Protein AF-V9GA33-F1 (afdb_monomer)

Structure (mmCIF, N/CA/C/O backbone):
data_AF-V9GA33-F1
#
_entry.id   AF-V9GA33-F1
#
loop_
_atom_site.group_PDB
_atom_site.id
_atom_site.type_symbol
_atom_site.label_atom_id
_atom_site.label_alt_id
_atom_site.label_comp_id
_atom_site.label_asym_id
_atom_site.label_entity_id
_atom_site.label_seq_id
_atom_site.pdbx_PDB_ins_code
_atom_site.Cartn_x
_atom_site.Cartn_y
_atom_site.Cartn_z
_atom_site.occupancy
_atom_site.B_iso_or_equiv
_atom_site.auth_seq_id
_atom_site.auth_comp_id
_atom_site.auth_asym_id
_atom_site.auth_atom_id
_atom_site.pdbx_PDB_model_num
ATOM 1 N N . MET A 1 1 ? 2.218 17.463 10.371 1.00 60.69 1 MET A N 1
ATOM 2 C CA . MET A 1 1 ? 1.962 16.579 11.529 1.00 60.69 1 MET A CA 1
ATOM 3 C C . MET A 1 1 ? 0.735 17.095 12.276 1.00 60.69 1 MET A C 1
ATOM 5 O O . MET A 1 1 ? 0.861 17.627 13.368 1.00 60.69 1 MET A O 1
ATOM 9 N N . THR A 1 2 ? -0.442 17.012 11.653 1.00 73.81 2 THR A N 1
ATOM 10 C CA . THR A 1 2 ? -1.670 17.643 12.184 1.00 73.81 2 THR A CA 1
ATOM 11 C C . THR A 1 2 ? -2.723 16.596 12.557 1.00 73.81 2 THR A C 1
ATOM 13 O O . THR A 1 2 ? -3.453 16.776 13.522 1.00 73.81 2 THR A O 1
ATOM 16 N N . GLU A 1 3 ? -2.749 15.455 11.861 1.00 73.50 3 GLU A N 1
ATOM 17 C CA . GLU A 1 3 ? -3.721 14.373 12.092 1.00 73.50 3 GLU A CA 1
ATOM 18 C C . GLU A 1 3 ? -3.306 13.427 13.231 1.00 73.50 3 GLU A C 1
ATOM 20 O O . GLU A 1 3 ? -4.143 13.007 14.028 1.00 73.50 3 GLU A O 1
ATOM 25 N N . ILE A 1 4 ? -2.003 13.147 13.364 1.00 79.88 4 ILE A N 1
ATOM 26 C CA . ILE A 1 4 ? -1.461 12.273 14.420 1.00 79.88 4 ILE A CA 1
ATOM 27 C C . ILE A 1 4 ? -1.597 12.915 15.813 1.00 79.88 4 ILE A C 1
ATOM 29 O O . ILE A 1 4 ? -1.821 12.212 16.790 1.00 79.88 4 ILE A O 1
ATOM 33 N N . GLY A 1 5 ? -1.521 14.248 15.918 1.00 79.88 5 GLY A N 1
ATOM 34 C CA . GLY A 1 5 ? -1.549 14.968 17.202 1.00 79.88 5 GLY A CA 1
ATOM 35 C C . GLY A 1 5 ? -2.900 14.957 17.927 1.00 79.88 5 GLY A C 1
ATOM 36 O O . GLY A 1 5 ? -2.980 15.388 19.073 1.00 79.88 5 GLY A O 1
ATOM 37 N N . ARG A 1 6 ? -3.960 14.474 17.268 1.00 83.12 6 ARG A N 1
ATOM 38 C CA . ARG A 1 6 ? -5.307 14.347 17.839 1.00 83.12 6 ARG A CA 1
ATOM 39 C C . ARG A 1 6 ? -5.655 12.906 18.235 1.00 83.12 6 ARG A C 1
ATOM 41 O O . ARG A 1 6 ? -6.657 12.701 18.911 1.00 83.12 6 ARG A O 1
ATOM 48 N N . GLN A 1 7 ? -4.828 11.916 17.888 1.00 88.94 7 GLN A N 1
ATOM 49 C CA . GLN A 1 7 ? -4.996 10.550 18.397 1.00 88.94 7 GLN A CA 1
ATOM 50 C C . GLN A 1 7 ? -4.851 10.559 19.932 1.00 88.94 7 GLN A C 1
ATOM 52 O O . GLN A 1 7 ? -3.946 11.224 20.437 1.00 88.94 7 GLN A O 1
ATOM 57 N N . PRO A 1 8 ? -5.728 9.886 20.700 1.00 87.06 8 PRO A N 1
ATOM 58 C CA . PRO A 1 8 ? -6.681 8.841 20.302 1.00 87.06 8 PRO A CA 1
ATOM 59 C C . PRO A 1 8 ? -8.122 9.337 20.047 1.00 87.06 8 PRO A C 1
ATOM 61 O O . PRO A 1 8 ? -9.071 8.561 20.131 1.00 87.06 8 PRO A O 1
ATOM 64 N N . TRP A 1 9 ? -8.337 10.626 19.778 1.00 89.38 9 TRP A N 1
ATOM 65 C CA . TRP A 1 9 ? -9.674 11.209 19.638 1.00 89.38 9 TRP A CA 1
ATOM 66 C C . TRP A 1 9 ? -10.098 11.344 18.172 1.00 89.38 9 TRP A C 1
ATOM 68 O O . TRP A 1 9 ? -9.415 11.967 17.360 1.00 89.38 9 TRP A O 1
ATOM 78 N N . THR A 1 10 ? -11.283 10.842 17.831 1.00 86.19 10 THR A N 1
ATOM 79 C CA . THR A 1 10 ? -11.955 11.211 16.574 1.00 86.19 10 THR A CA 1
ATOM 80 C C . THR A 1 10 ? -12.558 12.605 16.719 1.00 86.19 10 THR A C 1
ATOM 82 O O . THR A 1 10 ? -12.321 13.479 15.882 1.00 86.19 10 THR A O 1
ATOM 85 N N . VAL A 1 11 ? -13.259 12.82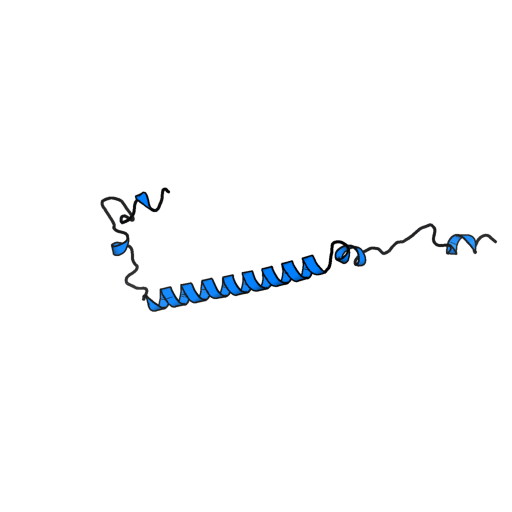7 17.839 1.00 85.19 11 VAL A N 1
ATOM 86 C CA . VAL A 1 11 ? -13.777 14.125 18.288 1.00 85.19 11 VAL A CA 1
ATOM 87 C C . VAL A 1 11 ? -13.331 14.336 19.732 1.00 85.19 11 VAL A C 1
ATOM 89 O O . VAL A 1 11 ? -13.667 13.540 20.611 1.00 85.19 11 VAL A O 1
ATOM 92 N N . PHE A 1 12 ? -12.554 15.393 19.976 1.00 84.25 12 PHE A N 1
ATOM 93 C CA . PHE A 1 12 ? -11.988 15.682 21.295 1.00 84.25 12 PHE A CA 1
ATOM 94 C C . PHE A 1 12 ? -13.065 15.715 22.388 1.00 84.25 12 PHE A C 1
ATOM 96 O O . PHE A 1 12 ? -14.070 16.407 22.249 1.00 84.25 12 PHE A O 1
ATOM 103 N N . GLY A 1 13 ? -12.842 14.958 23.467 1.00 83.25 13 GLY A N 1
ATOM 104 C CA . GLY A 1 13 ? -13.732 14.908 24.633 1.00 83.25 13 GLY A CA 1
ATOM 105 C C . GLY A 1 13 ? -15.081 14.215 24.409 1.00 83.25 13 GLY A C 1
ATOM 106 O O . GLY A 1 13 ? -15.883 14.173 25.335 1.00 83.25 13 GLY A O 1
ATOM 107 N N . LEU A 1 14 ? -15.340 13.677 23.211 1.00 87.25 14 LEU A N 1
ATOM 108 C CA . LEU A 1 14 ? -16.629 13.086 22.840 1.00 87.25 14 LEU A CA 1
ATOM 109 C C . LEU A 1 14 ? -16.486 11.634 22.370 1.00 87.25 14 LEU A C 1
ATOM 111 O O . LEU A 1 14 ? -17.099 10.742 22.947 1.00 87.25 14 LEU A O 1
ATOM 115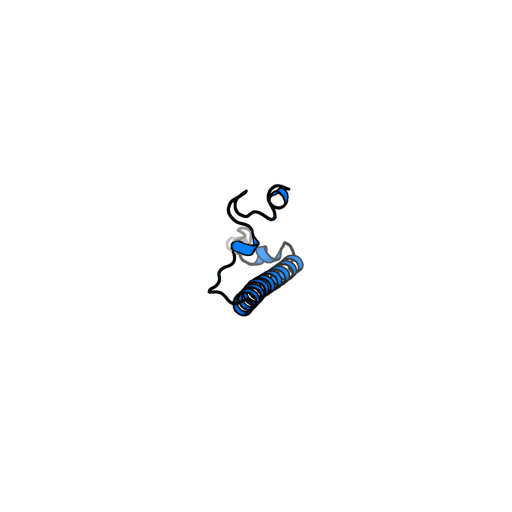 N N . ILE A 1 15 ? -15.684 11.386 21.327 1.00 89.12 15 ILE A N 1
ATOM 116 C CA . ILE A 1 15 ? -15.585 10.068 20.680 1.00 89.12 15 ILE A CA 1
ATOM 117 C C . ILE A 1 15 ? -14.112 9.718 20.453 1.00 89.12 15 ILE A C 1
ATOM 119 O O . ILE A 1 15 ? -13.383 10.449 19.774 1.00 89.12 15 ILE A O 1
ATOM 123 N N . THR A 1 16 ? -13.681 8.582 21.004 1.00 89.38 16 THR A N 1
ATOM 124 C CA . THR A 1 16 ? -12.353 8.004 20.761 1.00 89.38 16 THR A CA 1
ATOM 125 C C . THR A 1 16 ? -12.312 7.276 19.417 1.00 89.38 16 THR A C 1
ATOM 127 O O . THR A 1 16 ? -13.343 6.856 18.882 1.00 89.38 16 THR A O 1
ATOM 130 N N . THR A 1 17 ? -11.117 7.112 18.857 1.00 85.62 17 THR A N 1
ATOM 131 C CA . THR A 1 17 ? -10.908 6.355 17.615 1.00 85.62 17 THR A CA 1
ATOM 132 C C . THR A 1 17 ? -11.366 4.905 17.746 1.00 85.62 17 THR A C 1
ATOM 134 O O . THR A 1 17 ? -11.996 4.387 16.828 1.00 85.62 17 THR A O 1
ATOM 137 N N . GLU A 1 18 ? -11.166 4.289 18.912 1.00 84.12 18 GLU A N 1
ATOM 138 C CA . GLU A 1 18 ? -11.640 2.933 19.221 1.00 84.12 18 GLU A CA 1
ATOM 139 C C . GLU A 1 18 ? -13.170 2.828 19.206 1.00 84.12 18 GLU A C 1
ATOM 141 O O . GLU A 1 18 ? -13.717 1.881 18.651 1.00 84.12 18 GLU A O 1
ATOM 146 N N . ASN A 1 19 ? -13.874 3.834 19.734 1.00 84.25 19 ASN A N 1
ATOM 147 C CA . ASN A 1 19 ? -15.341 3.862 19.750 1.00 84.25 19 ASN A CA 1
ATOM 148 C C . ASN A 1 19 ? -15.956 4.262 18.396 1.00 84.25 19 ASN A C 1
ATOM 150 O O . ASN A 1 19 ? -17.176 4.281 18.259 1.00 84.25 19 ASN A O 1
ATOM 154 N N . SER A 1 20 ? -15.133 4.599 17.397 1.00 83.31 20 SER A N 1
ATOM 155 C CA . SER A 1 20 ? -15.585 5.025 16.063 1.00 83.31 20 SER A CA 1
ATOM 156 C C . SER A 1 20 ? -15.680 3.877 15.049 1.00 83.31 20 SER A C 1
ATOM 158 O O . SER A 1 20 ? -15.945 4.124 13.872 1.00 83.31 20 SER A O 1
ATOM 160 N N . ILE A 1 21 ? -15.443 2.628 15.463 1.00 84.44 21 ILE A N 1
ATOM 161 C CA . ILE A 1 21 ? -15.504 1.459 14.576 1.00 84.44 21 ILE A CA 1
ATOM 162 C C . ILE A 1 21 ? -16.950 1.017 14.317 1.00 84.44 21 ILE A C 1
ATOM 164 O O . ILE A 1 21 ? -17.803 1.066 15.202 1.00 84.44 21 ILE A O 1
ATOM 168 N N . SER A 1 22 ? -17.233 0.555 13.095 1.00 83.94 22 SER A N 1
ATOM 169 C CA . SER A 1 22 ? -18.562 0.042 12.747 1.00 83.94 22 SER A CA 1
ATOM 170 C C . SER A 1 22 ? -18.783 -1.349 13.355 1.00 83.94 22 SER A C 1
ATOM 172 O O . SER A 1 22 ? -18.035 -2.269 13.022 1.00 83.94 22 SER A O 1
ATOM 174 N N . PRO A 1 23 ? -19.831 -1.554 14.173 1.00 77.06 23 PRO A N 1
ATOM 175 C CA . PR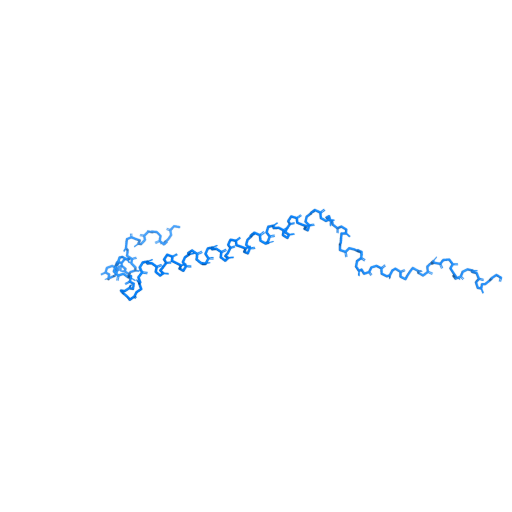O A 1 23 ? -20.115 -2.856 14.778 1.00 77.06 23 PRO A CA 1
ATOM 176 C C . PRO A 1 23 ? -20.681 -3.875 13.779 1.00 77.06 23 PRO A C 1
ATOM 178 O O . PRO A 1 23 ? -20.710 -5.068 14.066 1.00 77.06 23 PRO A O 1
ATOM 181 N N . ASN A 1 24 ? -21.155 -3.426 12.611 1.00 83.00 24 ASN A N 1
ATOM 182 C CA . ASN A 1 24 ? -21.780 -4.295 11.609 1.00 83.00 24 ASN A CA 1
ATOM 183 C C . ASN A 1 24 ? -20.762 -4.916 10.634 1.00 83.00 24 ASN A C 1
ATOM 185 O O . ASN A 1 24 ? -21.073 -5.878 9.938 1.00 83.00 24 ASN A O 1
ATOM 189 N N . VAL A 1 25 ? -19.538 -4.382 10.583 1.00 84.06 25 VAL A N 1
ATOM 190 C CA . VAL A 1 25 ? -18.513 -4.783 9.614 1.00 84.06 25 VAL A CA 1
ATOM 191 C C . VAL A 1 25 ? -17.452 -5.620 10.320 1.00 84.06 25 VAL A C 1
ATOM 193 O O . VAL A 1 25 ? -16.800 -5.164 11.255 1.00 84.06 25 VAL A O 1
ATOM 196 N N . SER A 1 26 ? -17.265 -6.863 9.877 1.00 89.25 26 SER A N 1
ATOM 197 C CA . SER A 1 26 ? -16.287 -7.766 10.488 1.00 89.25 26 SER A CA 1
ATOM 198 C C . SER A 1 26 ? -14.853 -7.403 10.092 1.00 89.25 26 SER A C 1
ATOM 200 O O . SER A 1 26 ? -14.600 -6.955 8.969 1.00 89.25 26 SER A O 1
ATOM 202 N N . ALA A 1 27 ? -13.886 -7.696 10.965 1.00 87.88 27 ALA A N 1
ATOM 203 C CA . ALA A 1 27 ? -12.462 -7.515 10.665 1.00 87.88 27 ALA A CA 1
ATOM 204 C C . ALA A 1 27 ? -12.027 -8.252 9.381 1.00 87.88 27 ALA A C 1
ATOM 206 O O . ALA A 1 27 ? -11.207 -7.744 8.619 1.00 87.88 27 ALA A O 1
ATOM 207 N N . GLY A 1 28 ? -12.628 -9.415 9.098 1.00 91.44 28 GLY A N 1
ATOM 208 C CA . GLY A 1 28 ? -12.367 -10.178 7.875 1.00 91.44 28 GLY A CA 1
ATOM 209 C C . GLY A 1 28 ? -12.790 -9.441 6.602 1.00 91.44 28 GLY A C 1
ATOM 210 O O . GLY A 1 28 ? -12.053 -9.448 5.622 1.00 91.44 28 GLY A O 1
ATOM 211 N N . SER A 1 29 ? -13.934 -8.751 6.620 1.00 91.12 29 SER A N 1
ATOM 212 C CA . SER A 1 29 ? -14.395 -7.963 5.466 1.00 91.12 29 SER A CA 1
ATOM 213 C C . SER A 1 29 ? -13.510 -6.737 5.196 1.00 91.12 29 SER A C 1
ATOM 215 O O . SER A 1 29 ? -13.227 -6.409 4.041 1.00 91.12 29 SER A O 1
ATOM 217 N N . ILE A 1 30 ? -12.983 -6.115 6.256 1.00 93.56 30 ILE A N 1
ATOM 218 C CA . ILE A 1 30 ? -12.026 -5.006 6.155 1.00 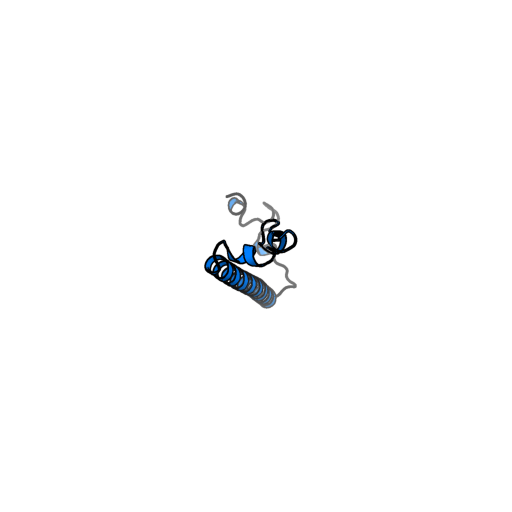93.56 30 ILE A CA 1
ATOM 219 C C . ILE A 1 30 ? -10.712 -5.516 5.563 1.00 93.56 30 ILE A C 1
ATOM 221 O O . ILE A 1 30 ? -10.213 -4.948 4.596 1.00 93.56 30 ILE A O 1
ATOM 225 N N . LEU A 1 31 ? -10.183 -6.625 6.084 1.00 94.50 31 LEU A N 1
ATOM 226 C CA . LEU A 1 31 ? -8.948 -7.217 5.577 1.00 94.50 31 LEU A CA 1
ATOM 227 C C . LEU A 1 31 ? -9.083 -7.637 4.108 1.00 94.50 31 LEU A C 1
ATOM 229 O O . LEU A 1 31 ? -8.204 -7.344 3.302 1.00 94.50 31 LEU A O 1
ATOM 233 N N . PHE A 1 32 ? -10.196 -8.278 3.750 1.00 95.88 32 PHE A N 1
ATOM 234 C CA . PHE A 1 32 ? -10.467 -8.674 2.372 1.00 95.88 32 PHE A CA 1
ATOM 235 C C . PHE A 1 32 ? -10.519 -7.468 1.429 1.00 95.88 32 PHE A C 1
ATOM 237 O O . PHE A 1 32 ? -9.871 -7.484 0.385 1.00 95.88 32 PHE A O 1
ATOM 244 N N . SER A 1 33 ? -11.244 -6.407 1.797 1.00 96.06 33 SER A N 1
ATOM 245 C CA . SER A 1 33 ? -11.328 -5.201 0.962 1.00 96.06 33 SER A CA 1
ATOM 246 C C . SER A 1 33 ? -9.986 -4.471 0.847 1.00 96.06 33 SER A C 1
ATOM 248 O O . SER A 1 33 ? -9.628 -4.060 -0.255 1.00 96.06 33 SER A O 1
ATOM 250 N N . LEU A 1 34 ? -9.203 -4.383 1.929 1.00 96.81 34 LEU A N 1
ATOM 251 C CA . LEU A 1 34 ? -7.836 -3.855 1.896 1.00 96.81 34 LEU A CA 1
ATOM 252 C C . LEU A 1 34 ? -6.956 -4.648 0.928 1.00 96.81 34 LEU A C 1
ATOM 254 O O . LEU A 1 34 ? -6.340 -4.052 0.049 1.00 96.81 34 LEU A O 1
ATOM 258 N N . ILE A 1 35 ? -6.945 -5.980 1.032 1.00 98.00 35 ILE A N 1
ATOM 259 C CA . ILE A 1 35 ? -6.175 -6.843 0.126 1.00 98.00 35 ILE A CA 1
ATOM 260 C C . ILE A 1 35 ? -6.629 -6.643 -1.320 1.00 98.00 35 ILE A C 1
ATOM 262 O O . ILE A 1 35 ? -5.787 -6.474 -2.198 1.00 98.00 35 ILE A O 1
ATOM 266 N N . MET A 1 36 ? -7.939 -6.623 -1.573 1.00 98.19 36 MET A N 1
ATOM 267 C CA . MET A 1 36 ? -8.486 -6.429 -2.916 1.00 98.19 36 MET A CA 1
ATOM 268 C C . MET A 1 36 ? -8.076 -5.083 -3.515 1.00 98.19 36 MET A C 1
ATOM 270 O O . MET A 1 36 ? -7.583 -5.045 -4.642 1.00 98.19 36 MET A O 1
ATOM 274 N N . PHE A 1 37 ? -8.225 -3.983 -2.773 1.00 97.88 37 PHE A N 1
ATOM 275 C CA . PHE A 1 37 ? -7.818 -2.666 -3.260 1.00 97.88 37 PHE A CA 1
ATOM 276 C C . PHE A 1 37 ? -6.309 -2.577 -3.475 1.00 97.88 37 PHE A C 1
ATOM 278 O O . PHE A 1 37 ? -5.871 -2.105 -4.525 1.00 97.88 37 PHE A O 1
ATOM 285 N N . THR A 1 38 ? -5.504 -3.076 -2.535 1.00 98.00 38 THR A N 1
ATOM 286 C CA . THR A 1 38 ? -4.047 -3.127 -2.692 1.00 98.00 38 THR A CA 1
ATOM 287 C C . THR A 1 38 ? -3.645 -3.960 -3.907 1.00 98.00 38 THR A C 1
ATOM 289 O O . THR A 1 38 ? -2.798 -3.519 -4.679 1.00 98.00 38 THR A O 1
ATOM 292 N N . ALA A 1 39 ? -4.265 -5.122 -4.125 1.00 98.31 39 ALA A N 1
ATOM 293 C CA . ALA A 1 39 ? -3.977 -5.988 -5.264 1.00 98.31 39 ALA A CA 1
ATOM 294 C C . ALA A 1 39 ? -4.312 -5.307 -6.597 1.00 98.31 39 ALA A C 1
ATOM 296 O O . ALA A 1 39 ? -3.487 -5.314 -7.510 1.00 98.31 39 ALA A O 1
ATOM 297 N N . ILE A 1 40 ? -5.478 -4.661 -6.700 1.00 98.31 40 ILE A N 1
ATOM 298 C CA . ILE A 1 40 ? -5.870 -3.911 -7.901 1.00 98.31 40 ILE A CA 1
ATOM 299 C C . IL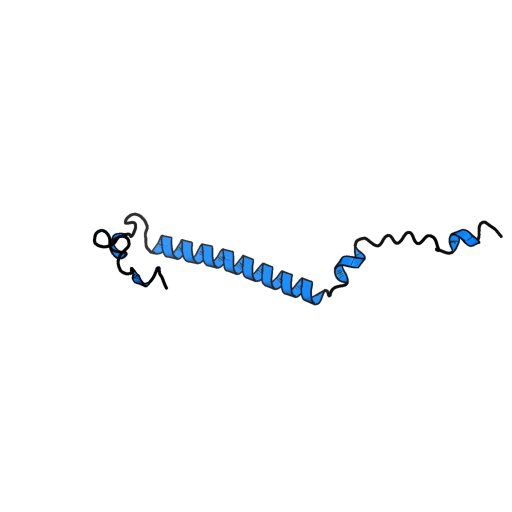E A 1 40 ? -4.851 -2.803 -8.191 1.00 98.31 40 ILE A C 1
ATOM 301 O O . ILE A 1 40 ? -4.347 -2.710 -9.312 1.00 98.31 40 ILE A O 1
ATOM 305 N N . TYR A 1 41 ? -4.490 -1.998 -7.188 1.00 98.00 41 TYR A N 1
ATOM 306 C CA . TYR A 1 41 ? -3.499 -0.938 -7.378 1.00 98.00 41 TYR A CA 1
ATOM 307 C C . TYR A 1 41 ? -2.103 -1.479 -7.699 1.00 98.00 41 TYR A C 1
ATOM 309 O O . TYR A 1 41 ? -1.407 -0.891 -8.524 1.00 98.00 41 TYR A O 1
ATOM 317 N N . ALA A 1 42 ? -1.703 -2.613 -7.125 1.00 98.12 42 ALA A N 1
ATOM 318 C CA . ALA A 1 42 ? -0.434 -3.263 -7.442 1.00 98.12 42 ALA A CA 1
ATOM 319 C C . ALA A 1 42 ? -0.386 -3.758 -8.897 1.00 98.12 42 ALA A C 1
ATOM 321 O O . ALA A 1 42 ? 0.631 -3.585 -9.574 1.00 98.12 42 ALA A O 1
ATOM 322 N N . VAL A 1 43 ? -1.487 -4.320 -9.409 1.00 98.31 43 VAL A N 1
ATOM 323 C CA . VAL A 1 43 ? -1.603 -4.716 -10.821 1.00 98.31 43 VAL A CA 1
ATOM 324 C C . VAL A 1 43 ? -1.496 -3.492 -11.726 1.00 98.31 43 VAL A C 1
ATOM 326 O O . VAL A 1 43 ? -0.692 -3.499 -12.658 1.00 98.31 43 VAL A O 1
ATOM 329 N N . LEU A 1 44 ? -2.234 -2.417 -11.430 1.00 98.06 44 LEU A N 1
ATOM 330 C CA . LEU A 1 44 ? -2.164 -1.175 -12.207 1.00 98.06 44 LEU A CA 1
ATOM 331 C C . LEU A 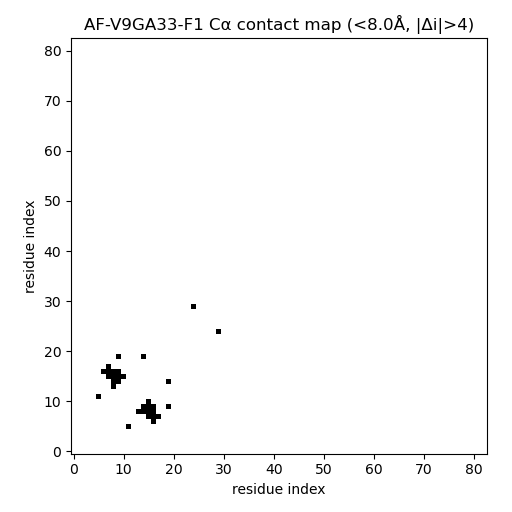1 44 ? -0.753 -0.572 -12.196 1.00 98.06 44 LEU A C 1
ATOM 333 O O . LEU A 1 44 ? -0.234 -0.210 -13.251 1.00 98.06 44 LEU A O 1
ATOM 337 N N . ALA A 1 45 ? -0.103 -0.523 -11.032 1.00 97.56 45 ALA A N 1
ATOM 338 C CA . ALA A 1 45 ? 1.272 -0.053 -10.902 1.00 97.56 45 ALA A CA 1
ATOM 339 C C . ALA A 1 45 ? 2.254 -0.919 -11.708 1.00 97.56 45 ALA A C 1
ATOM 341 O O . ALA A 1 45 ? 3.143 -0.382 -12.366 1.00 97.56 45 ALA A O 1
ATOM 342 N N . SER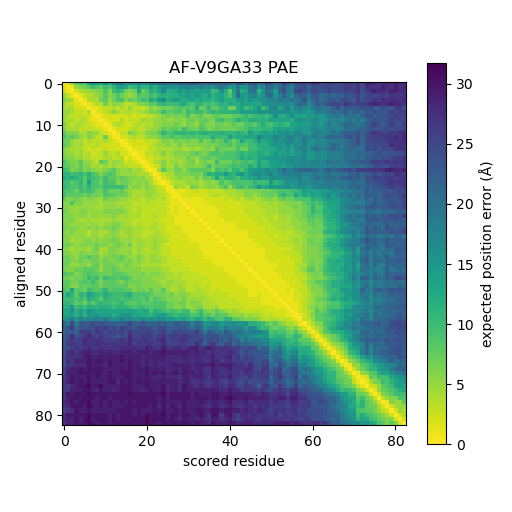 A 1 46 ? 2.063 -2.241 -11.721 1.00 97.50 46 SER A N 1
ATOM 343 C CA . SER A 1 46 ? 2.893 -3.174 -12.495 1.00 97.50 46 SER A CA 1
ATOM 344 C C . SER A 1 46 ? 2.721 -2.983 -14.002 1.00 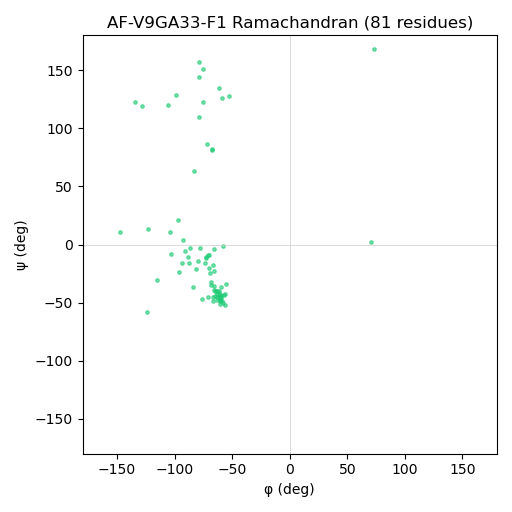97.50 46 SER A C 1
ATOM 346 O O . SER A 1 46 ? 3.710 -2.913 -14.732 1.00 97.50 46 SER A O 1
ATOM 348 N N . VAL A 1 47 ? 1.477 -2.849 -14.478 1.00 97.50 47 VAL A N 1
ATOM 349 C CA . VAL A 1 47 ? 1.180 -2.552 -15.890 1.00 97.50 47 VAL A CA 1
ATOM 350 C C . VAL A 1 47 ? 1.793 -1.217 -16.288 1.00 97.50 47 VAL A C 1
ATOM 352 O O . VAL A 1 47 ? 2.443 -1.124 -17.327 1.00 97.50 47 VAL A O 1
ATOM 355 N N . MET A 1 48 ? 1.640 -0.195 -15.447 1.00 96.56 48 MET 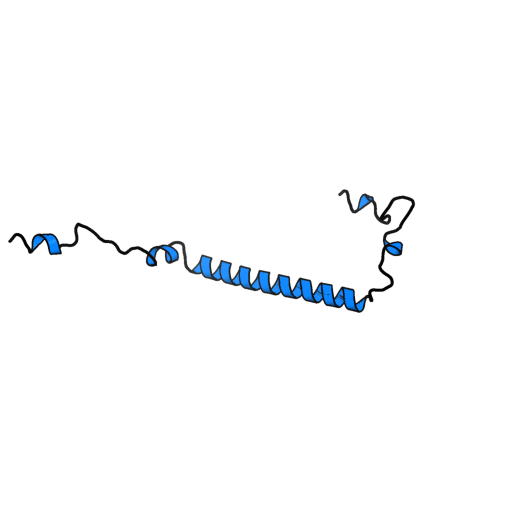A N 1
ATOM 356 C CA . MET A 1 48 ? 2.224 1.115 -15.696 1.00 96.56 48 MET A CA 1
ATOM 357 C C . MET A 1 48 ? 3.750 1.028 -15.775 1.00 96.56 48 MET A C 1
ATOM 359 O O . MET A 1 48 ? 4.318 1.441 -16.781 1.00 96.56 48 MET A O 1
ATOM 363 N N . ALA A 1 49 ? 4.415 0.415 -14.794 1.00 96.44 49 ALA A N 1
ATOM 364 C CA . ALA A 1 49 ? 5.864 0.218 -14.813 1.00 96.44 49 ALA A CA 1
ATOM 365 C C . ALA A 1 49 ? 6.332 -0.535 -16.073 1.00 96.44 49 ALA A C 1
ATOM 367 O O . ALA A 1 49 ? 7.304 -0.130 -16.711 1.00 96.44 49 ALA A O 1
ATOM 368 N N . TYR A 1 50 ? 5.605 -1.578 -16.484 1.00 95.81 50 TYR A N 1
ATOM 369 C CA . TYR A 1 50 ? 5.882 -2.301 -17.724 1.00 95.81 50 TYR A CA 1
ATOM 370 C C . TYR A 1 50 ? 5.778 -1.396 -18.959 1.00 95.81 50 TYR A C 1
ATOM 372 O O . TYR A 1 50 ? 6.681 -1.396 -19.800 1.00 95.81 50 TYR A O 1
ATOM 380 N N . LEU A 1 51 ? 4.707 -0.604 -19.072 1.00 93.31 51 LEU A N 1
ATOM 381 C CA . LEU A 1 51 ? 4.518 0.327 -20.186 1.00 93.31 51 LEU A CA 1
ATOM 382 C C . LEU A 1 51 ? 5.602 1.407 -20.208 1.00 93.31 51 LEU A C 1
ATOM 384 O O . LEU A 1 51 ? 6.159 1.667 -21.273 1.00 93.31 51 LEU A O 1
ATOM 388 N N . PHE A 1 52 ? 5.961 1.967 -19.051 1.00 93.75 52 PHE A N 1
ATOM 389 C CA . PHE A 1 52 ? 7.063 2.922 -18.926 1.00 93.75 52 PHE A CA 1
ATOM 390 C C . PHE A 1 52 ? 8.369 2.329 -19.457 1.00 93.75 52 PHE A C 1
ATOM 392 O O . PHE A 1 52 ? 8.993 2.913 -20.341 1.00 93.75 52 PHE A O 1
ATOM 399 N N . VAL A 1 53 ? 8.753 1.136 -18.996 1.00 92.62 53 VAL A N 1
ATOM 400 C CA . VAL A 1 53 ? 9.974 0.463 -19.467 1.00 92.62 53 VAL A CA 1
ATOM 401 C C . VAL A 1 53 ? 9.901 0.174 -20.968 1.00 92.62 53 VAL A C 1
ATOM 403 O O . VAL A 1 53 ? 10.879 0.388 -21.685 1.00 92.62 53 VAL A O 1
ATOM 406 N N . LYS A 1 54 ? 8.749 -0.278 -21.475 1.00 89.00 54 LYS A N 1
ATOM 407 C CA . LYS A 1 54 ? 8.550 -0.560 -22.903 1.00 89.00 54 LYS A CA 1
ATOM 408 C C . LYS A 1 54 ? 8.721 0.692 -23.767 1.00 89.00 54 LYS A C 1
ATOM 410 O O . LYS A 1 54 ? 9.366 0.610 -24.810 1.00 89.00 54 LYS A O 1
ATOM 415 N N . VAL A 1 55 ? 8.155 1.823 -23.350 1.00 88.12 55 VAL A N 1
ATOM 416 C CA . VAL A 1 55 ? 8.244 3.098 -24.079 1.00 88.12 55 VAL A CA 1
ATOM 417 C C . VAL A 1 55 ? 9.656 3.671 -24.001 1.00 88.12 55 VAL A C 1
ATOM 419 O O . VAL A 1 55 ? 10.213 4.026 -25.034 1.00 88.12 55 VAL A O 1
ATOM 422 N N . ILE A 1 56 ? 10.282 3.672 -22.820 1.00 88.50 56 ILE A N 1
ATOM 423 C CA . ILE A 1 56 ? 11.667 4.141 -22.650 1.00 88.50 56 ILE A CA 1
ATOM 424 C C . ILE A 1 56 ? 12.621 3.356 -23.562 1.00 88.50 56 ILE A C 1
ATOM 426 O O . ILE A 1 56 ? 13.464 3.948 -24.231 1.00 88.50 56 ILE A O 1
ATOM 430 N N . LYS A 1 57 ? 12.462 2.028 -23.649 1.00 84.12 57 LYS A N 1
ATOM 431 C CA . LYS A 1 57 ? 13.302 1.176 -24.508 1.00 84.12 57 LYS A CA 1
ATOM 432 C C . LYS A 1 57 ? 13.071 1.373 -26.008 1.00 84.12 57 LYS A C 1
ATOM 434 O O . LYS A 1 57 ? 13.970 1.056 -26.779 1.00 84.12 57 LYS A O 1
ATOM 439 N N . LYS A 1 58 ? 11.898 1.854 -26.431 1.00 81.88 58 LYS A N 1
ATOM 440 C CA . LYS A 1 58 ? 11.617 2.162 -27.844 1.00 81.88 58 LYS A CA 1
ATOM 441 C C . LYS A 1 58 ? 12.392 3.388 -28.349 1.00 81.88 58 LYS A C 1
ATOM 443 O O . LYS A 1 58 ? 12.586 3.509 -29.552 1.00 81.88 58 LYS A O 1
ATOM 448 N N . GLY A 1 59 ? 12.870 4.250 -27.450 1.00 74.88 59 GLY A N 1
ATOM 449 C CA . GLY A 1 59 ? 13.602 5.462 -27.809 1.00 74.88 59 GLY A CA 1
ATOM 450 C C . GLY A 1 59 ? 12.706 6.565 -28.405 1.00 74.88 59 GLY A C 1
ATOM 451 O O . GLY A 1 59 ? 11.542 6.322 -28.729 1.00 74.88 59 GLY A O 1
ATOM 452 N N . PRO A 1 60 ? 13.230 7.797 -28.537 1.00 70.38 60 PRO A N 1
ATOM 453 C CA . PRO A 1 60 ? 12.455 8.989 -28.911 1.00 70.38 60 PRO A CA 1
ATOM 454 C C . PRO A 1 60 ? 11.891 8.969 -30.343 1.00 70.38 60 PRO A C 1
ATOM 456 O O . PRO A 1 60 ? 10.945 9.694 -30.620 1.00 70.38 60 PRO A O 1
ATOM 459 N N . TYR A 1 61 ? 12.416 8.114 -31.226 1.00 62.88 61 TYR A N 1
ATOM 460 C CA . TYR A 1 61 ? 12.039 8.059 -32.645 1.00 62.88 61 TYR A CA 1
ATOM 461 C C . TYR A 1 61 ? 10.889 7.093 -32.972 1.00 62.88 61 TYR A C 1
ATOM 463 O O . TYR A 1 61 ? 10.388 7.082 -34.090 1.00 62.88 61 TYR A O 1
ATOM 471 N N . ALA A 1 62 ? 10.403 6.302 -32.011 1.00 62.50 62 ALA A N 1
ATOM 472 C CA . ALA A 1 62 ? 9.347 5.319 -32.279 1.00 62.50 62 ALA A CA 1
ATOM 473 C C . ALA A 1 62 ? 7.954 5.928 -32.547 1.00 62.50 62 ALA A C 1
ATOM 475 O O . ALA A 1 62 ? 7.030 5.193 -32.894 1.00 62.50 62 ALA A O 1
ATOM 476 N N . ALA A 1 63 ? 7.785 7.237 -32.339 1.00 60.50 63 ALA A N 1
ATOM 477 C CA . ALA A 1 63 ? 6.565 7.971 -32.670 1.00 60.50 63 ALA A CA 1
ATOM 478 C C . ALA A 1 63 ? 6.616 8.629 -34.064 1.00 60.50 63 ALA A C 1
ATOM 480 O O . ALA A 1 63 ? 5.563 8.988 -34.582 1.00 60.50 63 ALA A O 1
ATOM 481 N N . GLU A 1 64 ? 7.798 8.763 -34.682 1.00 58.12 64 GLU A N 1
ATOM 482 C CA . GLU A 1 64 ? 7.961 9.449 -35.977 1.00 58.12 64 GLU A CA 1
ATOM 483 C C . GLU A 1 64 ? 7.615 8.564 -37.188 1.00 58.12 64 GLU A C 1
ATOM 485 O O . GLU A 1 64 ? 7.247 9.079 -38.240 1.00 58.12 64 GLU A O 1
ATOM 490 N N . GLU A 1 65 ? 7.636 7.234 -37.049 1.00 56.41 65 GLU A N 1
ATOM 491 C CA . GLU A 1 65 ? 7.303 6.316 -38.154 1.00 56.41 65 GLU A CA 1
ATOM 492 C C . GLU A 1 65 ? 5.802 6.270 -38.510 1.00 56.41 65 GLU A C 1
ATOM 494 O O . GLU A 1 65 ? 5.441 5.705 -39.539 1.00 56.41 65 GLU A O 1
ATOM 499 N N . ALA A 1 66 ? 4.910 6.843 -37.689 1.00 58.16 66 ALA A N 1
ATOM 500 C CA . ALA A 1 66 ? 3.462 6.684 -37.861 1.00 58.16 66 ALA A CA 1
ATOM 501 C C . ALA A 1 66 ? 2.780 7.720 -38.782 1.00 58.16 66 ALA A C 1
ATOM 503 O O . ALA A 1 66 ? 1.619 7.502 -39.119 1.00 58.16 66 ALA A O 1
ATOM 504 N N . ASP A 1 67 ? 3.447 8.806 -39.201 1.00 55.22 67 ASP A N 1
ATOM 505 C CA . ASP A 1 67 ? 2.792 9.853 -40.020 1.00 55.22 67 ASP A CA 1
ATOM 506 C C . ASP A 1 67 ? 3.692 10.570 -41.048 1.00 55.22 67 ASP A C 1
ATOM 508 O O . ASP A 1 67 ? 3.289 11.548 -41.671 1.00 55.22 67 ASP A O 1
ATOM 512 N N . HIS A 1 68 ? 4.909 10.089 -41.311 1.00 54.69 68 HIS A N 1
ATOM 513 C CA . HIS A 1 68 ? 5.732 10.673 -42.377 1.00 54.69 68 HIS A CA 1
ATOM 514 C C . HIS A 1 68 ? 5.363 10.088 -43.755 1.00 54.69 68 HIS A C 1
ATOM 516 O O . HIS A 1 68 ? 6.187 9.478 -44.441 1.00 54.69 68 HIS A O 1
ATOM 522 N N . HIS A 1 69 ? 4.119 10.307 -44.210 1.00 59.53 69 HIS A N 1
ATOM 523 C CA . HIS A 1 69 ? 3.855 10.354 -45.652 1.00 59.53 69 HIS A CA 1
ATOM 524 C C . HIS A 1 69 ? 4.552 11.607 -46.187 1.00 59.53 69 HIS A C 1
ATOM 526 O O . HIS A 1 69 ? 3.976 12.687 -46.303 1.00 59.53 69 HIS A O 1
ATOM 532 N N . THR A 1 70 ? 5.852 11.470 -46.423 1.00 60.50 70 THR A N 1
ATOM 533 C CA . THR A 1 70 ? 6.686 12.531 -46.968 1.00 60.50 70 THR A CA 1
ATOM 534 C C . THR A 1 70 ? 6.286 12.689 -48.433 1.00 60.50 70 THR A C 1
ATOM 536 O O . THR A 1 70 ? 6.862 12.045 -49.306 1.00 60.50 70 THR A O 1
ATOM 539 N N . ILE A 1 71 ? 5.260 13.501 -48.714 1.00 63.53 71 ILE A N 1
ATOM 540 C CA . ILE A 1 71 ? 5.085 14.094 -50.043 1.00 63.53 71 ILE A CA 1
ATOM 541 C C . ILE A 1 71 ? 6.247 15.073 -50.189 1.00 63.53 71 ILE A C 1
ATOM 543 O O . ILE A 1 71 ? 6.129 16.249 -49.859 1.00 63.53 71 ILE A O 1
ATOM 547 N N . ASP A 1 72 ? 7.408 14.551 -50.576 1.00 68.81 72 ASP A N 1
ATOM 548 C CA . ASP A 1 72 ? 8.565 15.356 -50.931 1.00 68.81 72 ASP A CA 1
ATOM 549 C C . ASP A 1 72 ? 8.345 15.890 -52.359 1.00 68.81 72 ASP A C 1
ATOM 551 O O . ASP A 1 72 ? 8.400 15.103 -53.317 1.00 68.81 72 ASP A O 1
ATOM 555 N N . PRO A 1 73 ? 8.094 17.204 -52.538 1.00 66.19 73 PRO A N 1
ATOM 556 C CA . PRO A 1 73 ? 7.881 17.808 -53.852 1.00 66.19 73 PRO A CA 1
ATOM 557 C C . PRO A 1 73 ? 9.131 17.775 -54.750 1.00 66.19 73 PRO A C 1
ATOM 559 O O . PRO A 1 73 ? 9.048 18.173 -55.910 1.00 66.19 73 PRO A O 1
ATOM 562 N N . PHE A 1 74 ? 10.277 17.300 -54.247 1.00 65.50 74 PHE A N 1
ATOM 563 C CA . PHE A 1 74 ? 11.529 17.155 -54.993 1.00 65.50 74 PHE A CA 1
ATOM 564 C C . PHE A 1 74 ? 11.852 15.704 -55.387 1.00 65.50 74 PHE A C 1
ATOM 566 O O . PHE A 1 74 ? 12.955 15.427 -55.874 1.00 65.50 74 PHE A O 1
ATOM 573 N N . THR A 1 75 ? 10.904 14.771 -55.235 1.00 65.62 75 THR A N 1
ATOM 574 C CA . THR A 1 75 ? 11.038 13.415 -55.788 1.00 65.62 75 THR A CA 1
ATOM 575 C C . THR A 1 75 ? 11.217 13.508 -57.309 1.00 65.62 75 THR A C 1
ATOM 577 O O . THR A 1 75 ? 10.433 14.151 -58.005 1.00 65.62 75 THR A O 1
ATOM 580 N N . LYS A 1 76 ? 12.282 12.888 -57.831 1.00 59.31 76 LYS A N 1
ATOM 581 C CA . LYS A 1 76 ? 12.809 13.045 -59.204 1.00 59.31 76 LYS A CA 1
ATOM 582 C C . LYS A 1 76 ? 11.849 12.724 -60.364 1.00 59.31 76 LYS A C 1
ATOM 584 O O . LYS A 1 76 ? 12.242 12.919 -61.507 1.00 59.31 76 LYS A O 1
ATOM 589 N N . GLU A 1 77 ? 10.614 12.297 -60.115 1.00 61.69 77 GLU A N 1
ATOM 590 C CA . GLU A 1 77 ? 9.625 12.041 -61.174 1.00 61.69 77 GLU A CA 1
ATOM 591 C C . GLU A 1 77 ? 9.205 13.314 -61.931 1.00 61.69 77 GLU A C 1
ATOM 593 O O . GLU A 1 77 ? 8.792 13.244 -63.085 1.00 61.69 77 GLU A O 1
ATOM 598 N N . GLY A 1 78 ? 9.366 14.499 -61.328 1.00 55.56 78 GLY A N 1
ATOM 599 C CA . GLY A 1 78 ? 9.058 15.774 -61.985 1.00 55.56 78 GLY A CA 1
ATOM 600 C C . GLY A 1 78 ? 10.047 16.207 -63.077 1.00 55.56 78 GLY A C 1
ATOM 601 O O . GLY A 1 78 ? 9.753 17.159 -63.797 1.00 55.56 78 GLY A O 1
ATOM 602 N N . TYR A 1 79 ? 11.207 15.551 -63.211 1.00 59.19 79 TYR A N 1
ATOM 603 C CA . TYR A 1 79 ? 12.230 15.943 -64.193 1.00 59.19 79 TYR A CA 1
ATOM 604 C C . TYR A 1 79 ? 12.151 15.148 -65.505 1.00 59.19 79 TYR A C 1
ATOM 606 O O . TYR A 1 79 ? 12.534 15.667 -66.549 1.00 59.19 79 TYR A O 1
ATOM 614 N N . ASP A 1 80 ? 11.566 13.946 -65.481 1.00 60.84 80 ASP A N 1
ATOM 615 C CA . ASP A 1 80 ? 11.434 13.085 -66.667 1.00 60.84 80 ASP A CA 1
ATOM 616 C C . ASP A 1 80 ? 10.268 13.480 -67.594 1.00 60.84 80 ASP A C 1
ATOM 618 O O . ASP A 1 80 ? 10.217 13.047 -68.741 1.00 60.84 80 ASP A O 1
ATOM 622 N N . VAL A 1 81 ? 9.338 14.332 -67.144 1.00 60.56 81 VAL A N 1
ATOM 623 C CA . VAL A 1 81 ? 8.197 14.800 -67.962 1.00 60.56 81 VAL A CA 1
ATOM 624 C C . VAL A 1 81 ? 8.507 16.034 -68.821 1.00 60.56 81 VAL A C 1
ATOM 626 O O . VAL A 1 81 ? 7.642 16.490 -69.569 1.00 60.56 81 VAL A O 1
ATOM 629 N N . VAL A 1 82 ? 9.718 16.594 -68.714 1.00 59.59 82 VAL A N 1
ATOM 630 C CA . VAL A 1 82 ? 10.144 17.815 -69.428 1.00 59.59 82 VAL A CA 1
ATOM 631 C C . VAL A 1 82 ? 11.392 17.626 -70.302 1.00 59.59 82 VAL A C 1
ATOM 633 O O . VAL A 1 82 ? 11.956 18.624 -70.755 1.00 59.59 82 VAL A O 1
ATOM 636 N N . SER A 1 83 ? 11.814 16.381 -70.564 1.00 49.81 83 SER A N 1
ATOM 637 C CA . SER A 1 83 ? 12.905 16.071 -71.503 1.00 49.81 83 SER A CA 1
ATOM 638 C C . SER A 1 83 ? 12.432 15.395 -72.783 1.00 49.81 83 SER A C 1
ATOM 640 O O . SER A 1 83 ? 11.367 14.744 -72.777 1.00 49.81 83 SER A O 1
#

pLDDT: mean 80.86, std 14.72, range [49.81, 98.31]

Solvent-accessible surface area (backbone atoms only — not comparable to full-atom values): 5330 Å² total; per-residue (Å²): 132,72,73,71,77,45,62,69,36,72,39,82,101,77,38,41,50,81,76,67,61,65,90,88,61,54,71,65,60,53,52,50,50,51,51,51,53,51,50,53,51,50,50,52,51,50,53,47,53,51,49,52,53,54,52,64,72,56,46,92,63,69,70,58,79,79,73,70,79,73,83,57,91,77,56,71,72,76,60,69,80,77,111

Foldseek 3Di:
DPVVVQPQDPPPPPHGVVNPDDPVDDPVNVVVVVCVVVVVVVVVVVVVVVVVVVVVVCDPCVVVVPDPPPPPVVDPPVPVVPD

Sequence (83 aa):
MTEIGRQPWTVFGLITTENSISPNVSAGSILFSLIMFTAIYAVLASVMAYLFVKVIKKGPYAAEEADHHTIDPFTKEGYDVVS

Radius of gyration: 30.84 Å; Cα contacts (8 Å, |Δi|>4): 16; chains: 1; bounding box: 35×28×96 Å

Secondary structure (DSSP, 8-state):
--SGGGTTEEETTTEESGGGS-TTS-HHHHHHHHHHHHHHHHHHHHHHHHHHHHHHHH-GGGGGGGT-----TT-GGGTGGG-

Mean predicted aligned error: 13.81 Å